Protein AF-A0A6S7JGC4-F1 (afdb_monomer_lite)

Foldseek 3Di:
DDADWDQDPVRDIDGPDEAEQAPPDAPRSLVVLLVCVVVPHDHYDDDVVRVRQQSNLVSCCVRVNQDDDDDDDDDVSCVRNNHPDDPDDDDPPPDPDDPDDPDD

Organism: Paramuricea clavata (NCBI:txid317549)

Secondary structure (DSSP, 8-state):
-PPPEEEPTTS-EEES--EE-TTPPTTTHHHHHHHHHHTT---EE--GGGS-HHHHHHHHHHHH---------S-TTHHHHT-S--S-----SS----------

Radius of gyration: 15.44 Å; chains: 1; bounding box: 39×44×31 Å

Structure (mmCIF, N/CA/C/O backbone):
data_AF-A0A6S7JGC4-F1
#
_entry.id   AF-A0A6S7JGC4-F1
#
loop_
_atom_site.group_PDB
_atom_site.id
_atom_site.type_symbol
_atom_site.label_atom_id
_atom_site.label_alt_id
_atom_site.label_comp_id
_atom_site.label_asym_id
_atom_site.label_entity_id
_atom_site.label_seq_id
_atom_site.pdbx_PDB_ins_code
_atom_site.Cartn_x
_atom_site.Cartn_y
_atom_site.Cartn_z
_atom_site.occupancy
_atom_site.B_iso_or_equiv
_atom_site.auth_seq_id
_atom_site.auth_comp_id
_atom_site.auth_asym_id
_atom_site.auth_atom_id
_atom_site.pdbx_PDB_model_num
ATOM 1 N N . MET A 1 1 ? 0.070 -14.043 -8.012 1.00 54.31 1 MET A N 1
ATOM 2 C CA . MET A 1 1 ? 0.611 -13.524 -9.287 1.00 54.31 1 MET A CA 1
ATOM 3 C C . MET A 1 1 ? 1.811 -12.641 -8.995 1.00 54.31 1 MET A C 1
ATOM 5 O O . MET A 1 1 ? 1.767 -11.858 -8.053 1.00 54.31 1 MET A O 1
ATOM 9 N N . GLU A 1 2 ? 2.894 -12.788 -9.753 1.00 68.19 2 GLU A N 1
ATOM 10 C CA . GLU A 1 2 ? 4.022 -11.856 -9.697 1.00 68.19 2 GLU A CA 1
ATOM 11 C C . GLU A 1 2 ? 3.643 -10.598 -10.495 1.00 68.19 2 GLU A C 1
ATOM 13 O O . GLU A 1 2 ? 3.352 -10.681 -11.684 1.00 68.19 2 GLU A O 1
ATOM 18 N N . SER A 1 3 ? 3.592 -9.436 -9.840 1.00 75.50 3 SER A N 1
ATOM 19 C CA . SER A 1 3 ? 3.370 -8.153 -10.513 1.00 75.50 3 SER A CA 1
ATOM 20 C C . SER A 1 3 ? 4.616 -7.760 -11.310 1.00 75.50 3 SER A C 1
ATOM 22 O O . SER A 1 3 ? 5.722 -7.836 -10.765 1.00 75.50 3 SER A O 1
ATOM 24 N N . ALA A 1 4 ? 4.452 -7.279 -12.545 1.00 88.75 4 ALA A N 1
ATOM 25 C CA . ALA A 1 4 ? 5.549 -6.695 -13.317 1.00 88.75 4 ALA A CA 1
ATOM 26 C C . ALA A 1 4 ? 6.219 -5.548 -12.534 1.00 88.75 4 ALA A C 1
ATOM 28 O O . ALA A 1 4 ? 5.539 -4.779 -11.848 1.00 88.75 4 ALA A O 1
ATOM 29 N N . LYS A 1 5 ? 7.551 -5.450 -12.608 1.00 91.69 5 LYS A N 1
ATOM 30 C CA . LYS A 1 5 ? 8.359 -4.450 -11.890 1.00 91.69 5 LYS A CA 1
ATOM 31 C C . LYS A 1 5 ? 9.295 -3.740 -12.864 1.00 91.69 5 LYS A C 1
ATOM 33 O O . LYS A 1 5 ? 9.870 -4.395 -13.731 1.00 91.69 5 LYS A O 1
ATOM 38 N N . LEU A 1 6 ? 9.492 -2.440 -12.679 1.00 93.19 6 LEU A N 1
ATOM 39 C CA . LEU A 1 6 ? 10.485 -1.643 -13.401 1.00 93.19 6 LEU A CA 1
ATOM 40 C C . LEU A 1 6 ? 11.702 -1.402 -12.518 1.00 93.19 6 LEU A C 1
ATOM 42 O O . LEU A 1 6 ? 11.572 -1.267 -11.303 1.00 93.19 6 LEU A O 1
ATOM 46 N N . MET A 1 7 ? 12.881 -1.360 -13.134 1.00 95.56 7 MET A N 1
ATOM 47 C CA . MET A 1 7 ? 14.118 -0.986 -12.458 1.00 95.56 7 MET A CA 1
ATOM 48 C C . MET A 1 7 ? 14.294 0.528 -12.545 1.00 95.56 7 MET A C 1
ATOM 50 O O . MET A 1 7 ? 14.259 1.101 -13.630 1.00 95.56 7 MET A O 1
ATOM 54 N N . LEU A 1 8 ? 14.473 1.162 -11.394 1.00 92.25 8 LEU A N 1
ATOM 55 C CA . LEU A 1 8 ? 14.848 2.564 -11.290 1.00 92.25 8 LEU A CA 1
ATOM 56 C C . LEU A 1 8 ? 16.350 2.712 -11.544 1.00 92.25 8 LEU A C 1
ATOM 58 O O . LEU A 1 8 ? 17.117 1.769 -11.360 1.00 92.25 8 LEU A O 1
ATOM 62 N N . GLN A 1 9 ? 16.795 3.920 -11.885 1.00 94.88 9 GLN A N 1
ATOM 63 C CA . GLN A 1 9 ? 18.221 4.199 -12.093 1.00 94.88 9 GLN A CA 1
ATOM 64 C C . GLN A 1 9 ? 19.073 3.972 -10.832 1.00 94.88 9 GLN A C 1
ATOM 66 O O . GLN A 1 9 ? 20.263 3.692 -10.922 1.00 94.88 9 GLN A O 1
ATOM 71 N N . SER A 1 10 ? 18.450 4.028 -9.655 1.00 92.50 10 SER A N 1
ATOM 72 C CA . SER A 1 10 ? 19.051 3.669 -8.368 1.00 92.50 10 SER A CA 1
ATOM 73 C C . SER A 1 10 ? 19.240 2.156 -8.161 1.00 92.50 10 SER A C 1
ATOM 75 O O . SER A 1 10 ? 19.759 1.749 -7.128 1.00 92.50 10 SER A O 1
ATOM 77 N N . GLY A 1 11 ? 18.798 1.309 -9.097 1.00 93.69 11 GLY A N 1
ATOM 78 C CA . GLY A 1 11 ? 18.860 -0.155 -9.013 1.00 93.69 11 GLY A CA 1
ATOM 79 C C . GLY A 1 11 ? 17.695 -0.804 -8.254 1.00 93.69 11 GLY A C 1
ATOM 80 O O . GLY A 1 11 ? 17.493 -2.016 -8.355 1.00 93.69 11 GLY A O 1
ATOM 81 N N . TYR A 1 12 ? 16.882 -0.019 -7.539 1.00 90.50 12 TYR A N 1
ATOM 82 C CA . TYR A 1 12 ? 15.664 -0.509 -6.890 1.00 90.50 12 TYR A CA 1
ATOM 83 C C . TYR A 1 12 ? 14.593 -0.887 -7.917 1.00 90.50 12 TYR A C 1
ATOM 85 O O . TYR A 1 12 ? 14.522 -0.323 -9.008 1.00 90.50 12 TYR A O 1
ATOM 93 N N . LYS A 1 13 ? 13.730 -1.842 -7.559 1.00 90.88 13 LYS A N 1
ATOM 94 C CA . LYS A 1 13 ? 12.606 -2.272 -8.397 1.00 90.88 13 LYS A CA 1
ATOM 95 C C . LYS A 1 13 ? 11.288 -1.775 -7.813 1.00 90.88 13 LYS A C 1
ATOM 97 O O . LYS A 1 13 ? 11.030 -2.006 -6.635 1.00 90.88 13 LYS A O 1
ATOM 102 N N . ILE A 1 14 ? 10.439 -1.181 -8.645 1.00 89.62 14 ILE A N 1
ATOM 103 C CA . ILE A 1 14 ? 9.097 -0.719 -8.269 1.00 89.62 14 ILE A CA 1
ATOM 104 C C . ILE A 1 14 ? 8.026 -1.493 -9.051 1.00 89.62 14 ILE A C 1
ATOM 106 O O . ILE A 1 14 ? 8.226 -1.753 -10.241 1.00 89.62 14 ILE A O 1
ATOM 110 N N . PRO A 1 15 ? 6.909 -1.917 -8.431 1.00 88.81 15 PRO A N 1
ATOM 111 C CA . PRO A 1 15 ? 5.784 -2.486 -9.169 1.00 88.81 15 PRO A CA 1
ATOM 112 C C . PRO A 1 15 ? 5.250 -1.504 -10.219 1.00 88.81 15 PRO A C 1
ATOM 114 O O . PRO A 1 15 ? 5.098 -0.321 -9.938 1.00 88.81 15 PRO A O 1
ATOM 117 N N . VAL A 1 16 ? 4.937 -2.004 -11.417 1.00 90.75 16 VAL A N 1
ATOM 118 C CA . VAL A 1 16 ? 4.352 -1.202 -12.513 1.00 90.75 16 VAL A CA 1
ATOM 119 C C . VAL A 1 16 ? 2.959 -0.690 -12.145 1.00 90.75 16 VAL A C 1
ATOM 121 O O . VAL A 1 16 ? 2.543 0.369 -12.601 1.00 90.75 16 VAL A O 1
ATOM 124 N N . LEU A 1 17 ? 2.233 -1.460 -11.333 1.00 87.94 17 LEU A N 1
ATOM 125 C CA . LEU A 1 17 ? 0.890 -1.129 -10.878 1.00 87.94 17 LEU A CA 1
ATOM 126 C C . LEU A 1 17 ? 0.907 -0.806 -9.387 1.00 87.94 17 LEU A C 1
ATOM 128 O O . LEU A 1 17 ? 1.444 -1.573 -8.581 1.00 87.94 17 LEU A O 1
ATOM 132 N N . GLY A 1 18 ? 0.263 0.304 -9.038 1.00 86.50 18 GLY A N 1
ATOM 133 C CA . GLY A 1 18 ? 0.019 0.728 -7.667 1.00 86.50 18 GLY A CA 1
ATOM 134 C C . GLY A 1 18 ? -1.406 1.244 -7.481 1.00 86.50 18 GLY A C 1
ATOM 135 O O . GLY A 1 18 ? -2.102 1.541 -8.454 1.00 86.50 18 GLY A O 1
ATOM 136 N N . LEU A 1 19 ? -1.851 1.316 -6.228 1.00 88.31 19 LEU A N 1
ATOM 137 C CA . LEU A 1 19 ? -3.133 1.910 -5.852 1.00 88.31 19 LEU A CA 1
ATOM 138 C C . LEU A 1 19 ? -2.924 3.375 -5.457 1.00 88.31 19 LEU A C 1
ATOM 140 O O . LEU A 1 19 ? -2.341 3.637 -4.410 1.00 88.31 19 LEU A O 1
ATOM 144 N N . GLY A 1 20 ? -3.453 4.309 -6.248 1.00 87.75 20 GLY A N 1
ATOM 145 C CA . GLY A 1 20 ? -3.547 5.720 -5.865 1.00 87.75 20 GLY A CA 1
ATOM 146 C C . GLY A 1 20 ? -4.687 5.966 -4.879 1.00 87.75 20 GLY A C 1
ATOM 147 O O . GLY A 1 20 ? -5.797 5.472 -5.074 1.00 87.75 20 GLY A O 1
ATOM 148 N N . THR A 1 21 ? -4.431 6.749 -3.830 1.00 85.19 21 THR A N 1
ATOM 149 C CA . THR A 1 21 ? -5.412 7.020 -2.757 1.00 85.19 21 THR A CA 1
ATOM 150 C C . THR A 1 21 ? -6.081 8.396 -2.848 1.00 85.19 21 THR A C 1
ATOM 152 O O . THR A 1 21 ? -6.927 8.736 -2.011 1.00 85.19 21 THR A O 1
ATOM 155 N N . TRP A 1 22 ? -5.767 9.182 -3.883 1.00 83.38 22 TRP A N 1
ATOM 156 C CA . TRP A 1 22 ? -6.337 10.512 -4.107 1.00 83.38 22 TRP A CA 1
ATOM 157 C C . TRP A 1 22 ? -7.873 10.489 -4.216 1.00 83.38 22 TRP A C 1
ATOM 159 O O . TRP A 1 22 ? -8.451 9.601 -4.839 1.00 83.38 22 TRP A O 1
ATOM 169 N N . LYS A 1 23 ? -8.541 11.489 -3.618 1.00 79.38 23 LYS A N 1
ATOM 170 C CA . LYS A 1 23 ? -10.013 11.664 -3.589 1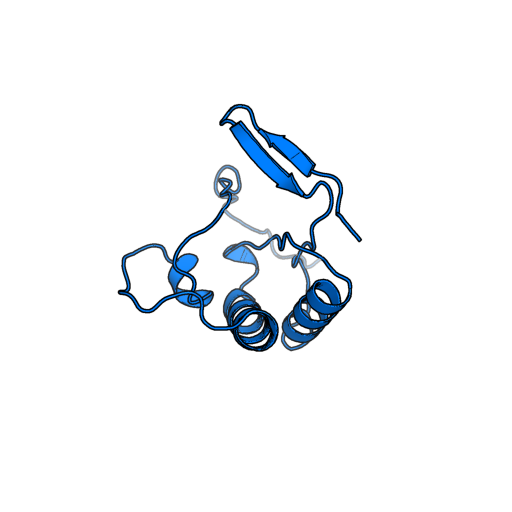.00 79.38 23 LYS A CA 1
ATOM 171 C C . LYS A 1 23 ? -10.816 10.519 -2.956 1.00 79.38 23 LYS A C 1
ATOM 173 O O . LYS A 1 23 ? -12.045 10.505 -3.060 1.00 79.38 23 LYS A O 1
ATOM 178 N N . SER A 1 24 ? -10.167 9.590 -2.260 1.00 81.00 24 SER A N 1
ATOM 179 C CA . SER A 1 24 ? -10.883 8.587 -1.474 1.00 81.00 24 SER A CA 1
ATOM 180 C C . SER A 1 24 ? -11.652 9.266 -0.342 1.00 81.00 24 SER A C 1
ATOM 182 O O . SER A 1 24 ? -11.092 10.079 0.392 1.00 81.00 24 SER A O 1
ATOM 184 N N . LYS A 1 25 ? -12.942 8.943 -0.198 1.00 78.75 25 LYS A N 1
ATOM 185 C CA . LYS A 1 25 ? -13.754 9.466 0.907 1.00 78.75 25 LYS A CA 1
ATOM 186 C C . LYS A 1 25 ? -13.210 8.948 2.251 1.00 78.75 25 LYS A C 1
ATOM 188 O O . LYS A 1 25 ? -12.793 7.784 2.305 1.00 78.75 25 LYS A O 1
ATOM 193 N N . PRO A 1 26 ? -13.265 9.756 3.327 1.00 75.06 26 PRO A N 1
ATOM 194 C CA . PRO A 1 26 ? -12.985 9.278 4.679 1.00 75.06 26 PRO A CA 1
ATOM 195 C C . PRO A 1 26 ? -13.828 8.038 5.006 1.00 75.06 26 PRO A C 1
ATOM 197 O O . PRO A 1 26 ? -15.003 7.972 4.637 1.00 75.06 26 PRO A O 1
ATOM 200 N N . GLY A 1 27 ? -13.224 7.036 5.637 1.00 79.06 27 GLY A N 1
ATOM 201 C CA . GLY A 1 27 ? -13.838 5.744 5.958 1.00 79.06 27 GLY A CA 1
ATOM 202 C C . GLY A 1 27 ? -13.880 4.724 4.812 1.00 79.06 27 GLY A C 1
ATOM 203 O O . GLY A 1 27 ? -14.196 3.560 5.053 1.00 79.06 27 GLY A O 1
ATOM 204 N N . VAL A 1 28 ? -13.561 5.113 3.570 1.00 86.38 28 VAL A N 1
ATOM 205 C CA . VAL A 1 28 ? -13.555 4.198 2.408 1.00 86.38 28 VAL A CA 1
ATOM 206 C C . VAL A 1 28 ? -12.137 3.772 2.032 1.00 86.38 28 VAL A C 1
ATOM 208 O O . VAL A 1 28 ? -11.930 2.637 1.596 1.00 86.38 28 VAL A O 1
ATOM 211 N N . VAL A 1 29 ? -11.148 4.651 2.228 1.00 87.38 29 VAL A N 1
ATOM 212 C CA . VAL A 1 29 ? -9.762 4.407 1.795 1.00 87.38 29 VAL A CA 1
ATOM 213 C C . VAL A 1 29 ? -9.156 3.173 2.465 1.00 87.38 29 VAL A C 1
ATOM 215 O O . VAL A 1 29 ? -8.480 2.392 1.801 1.00 87.38 29 VAL A O 1
ATOM 218 N N . GLY A 1 30 ? -9.461 2.933 3.745 1.00 86.12 30 GLY A N 1
ATOM 219 C CA . GLY A 1 30 ? -8.951 1.765 4.463 1.00 86.12 30 GLY A CA 1
ATOM 220 C C . GLY A 1 30 ? -9.408 0.449 3.829 1.00 86.12 30 GLY A C 1
ATOM 221 O O . GLY A 1 30 ? -8.600 -0.454 3.619 1.00 86.12 30 GLY A O 1
ATOM 222 N N . ASN A 1 31 ? -10.682 0.354 3.440 1.00 89.69 31 ASN A N 1
ATOM 223 C CA . ASN A 1 31 ? -11.211 -0.831 2.760 1.00 89.69 31 ASN A CA 1
ATOM 224 C C . ASN A 1 31 ? -10.637 -0.989 1.348 1.00 89.69 31 ASN A C 1
ATOM 226 O O . ASN A 1 31 ? -10.341 -2.112 0.939 1.00 89.69 31 ASN A O 1
ATOM 230 N N . ALA A 1 32 ? -10.435 0.115 0.622 1.00 89.62 32 ALA A N 1
ATOM 231 C CA . ALA A 1 32 ? -9.795 0.085 -0.691 1.00 89.62 32 ALA A CA 1
ATOM 232 C C . ALA A 1 32 ? -8.360 -0.462 -0.604 1.00 89.62 32 ALA A C 1
ATOM 234 O O . ALA A 1 32 ? -7.992 -1.345 -1.377 1.00 89.62 32 ALA A O 1
ATOM 235 N N . VAL A 1 33 ? -7.582 -0.015 0.387 1.00 87.69 33 VAL A N 1
ATOM 236 C CA . VAL A 1 33 ? -6.221 -0.509 0.643 1.00 87.69 33 VAL A CA 1
ATOM 237 C C . VAL A 1 33 ? -6.230 -1.987 1.026 1.00 87.69 33 VAL A C 1
ATOM 239 O O . VAL A 1 33 ? -5.488 -2.767 0.434 1.00 87.69 33 VAL A O 1
ATOM 242 N N . LYS A 1 34 ? -7.104 -2.404 1.954 1.00 88.00 34 LYS A N 1
ATOM 243 C CA . LYS A 1 34 ? -7.243 -3.819 2.348 1.00 88.00 34 LYS A CA 1
ATOM 244 C C . LYS A 1 34 ? -7.552 -4.712 1.147 1.00 88.00 34 LYS A C 1
ATOM 246 O O . LYS A 1 34 ? -6.892 -5.729 0.959 1.00 88.00 34 LYS A O 1
ATOM 251 N N . THR A 1 35 ? -8.507 -4.289 0.322 1.00 90.81 35 THR A N 1
ATOM 252 C CA . THR A 1 35 ? -8.913 -5.009 -0.891 1.00 90.81 35 THR A CA 1
ATOM 253 C C . THR A 1 35 ? -7.769 -5.082 -1.894 1.00 90.81 35 THR A C 1
ATOM 255 O O . THR A 1 35 ? -7.505 -6.142 -2.447 1.00 90.81 35 THR A O 1
ATOM 258 N N . ALA A 1 36 ? -7.040 -3.985 -2.107 1.00 87.88 36 ALA A N 1
ATOM 259 C CA . ALA A 1 36 ? -5.901 -3.982 -3.015 1.00 87.88 36 ALA A CA 1
ATOM 260 C C . ALA A 1 36 ? -4.802 -4.952 -2.557 1.00 87.88 36 ALA A C 1
ATOM 262 O O . ALA A 1 36 ? -4.268 -5.693 -3.381 1.00 87.88 36 ALA A O 1
ATOM 263 N N . ILE A 1 37 ? -4.501 -5.004 -1.256 1.00 86.44 37 ILE A N 1
ATOM 264 C CA . ILE A 1 37 ? -3.538 -5.967 -0.701 1.00 86.44 37 ILE A CA 1
ATOM 265 C C . ILE A 1 37 ? -4.018 -7.405 -0.932 1.00 86.44 37 ILE A C 1
ATOM 267 O O . ILE A 1 37 ? -3.237 -8.226 -1.413 1.00 86.44 37 ILE A O 1
ATOM 271 N N . ASP A 1 38 ? -5.297 -7.696 -0.677 1.00 87.56 38 ASP A N 1
ATOM 272 C CA . ASP A 1 38 ? -5.891 -9.019 -0.925 1.00 87.56 38 ASP A CA 1
ATOM 273 C C . ASP A 1 38 ? -5.847 -9.403 -2.416 1.00 87.56 38 ASP A C 1
ATOM 275 O O . ASP A 1 38 ? -5.596 -10.556 -2.765 1.00 87.56 38 ASP A O 1
ATOM 279 N N . CYS A 1 39 ? -6.014 -8.428 -3.313 1.00 88.12 39 CYS A N 1
ATOM 280 C CA . CYS A 1 39 ? -5.851 -8.599 -4.758 1.00 88.12 39 CYS A CA 1
ATOM 281 C C . CYS A 1 39 ? -4.380 -8.718 -5.205 1.00 88.12 39 CYS A C 1
ATOM 283 O O . CYS A 1 39 ? -4.118 -8.986 -6.379 1.00 88.12 39 CYS A O 1
ATOM 285 N N . GLY A 1 40 ? -3.411 -8.535 -4.303 1.00 84.25 40 GLY A N 1
ATOM 286 C CA . GLY A 1 40 ? -1.982 -8.693 -4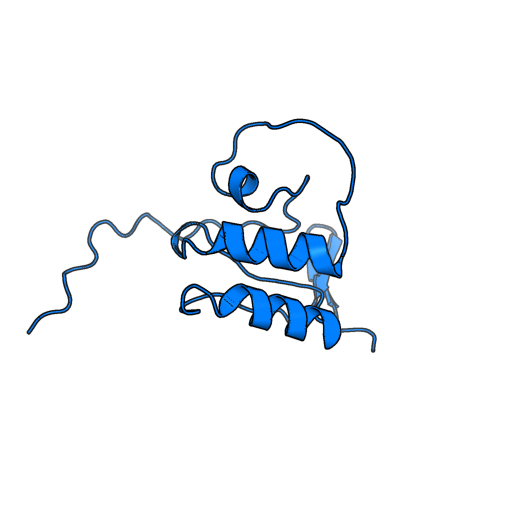.573 1.00 84.25 40 GLY A CA 1
ATOM 287 C C . GLY A 1 40 ? -1.244 -7.418 -4.990 1.00 84.25 40 GLY A C 1
ATOM 288 O O . GLY A 1 40 ? -0.125 -7.518 -5.505 1.00 84.25 40 GLY A O 1
ATOM 289 N N . TYR A 1 41 ? -1.819 -6.232 -4.771 1.00 83.12 41 TYR A N 1
ATOM 290 C CA . TYR A 1 41 ? -1.099 -4.967 -4.934 1.00 83.12 41 TYR A CA 1
ATOM 291 C C . TYR A 1 41 ? 0.033 -4.862 -3.911 1.00 83.12 41 TYR A C 1
ATOM 293 O O . TYR A 1 41 ? -0.117 -5.199 -2.739 1.00 83.12 41 TYR A O 1
ATOM 301 N N . LYS A 1 42 ? 1.184 -4.364 -4.373 1.00 84.94 42 LYS A N 1
ATOM 302 C CA . LYS A 1 42 ? 2.408 -4.216 -3.564 1.00 84.94 42 LYS A CA 1
ATOM 303 C C . LYS A 1 42 ? 2.926 -2.782 -3.507 1.00 84.94 42 LYS A C 1
ATOM 305 O O . LYS A 1 42 ? 3.970 -2.533 -2.918 1.00 84.94 42 LYS A O 1
ATOM 310 N N . HIS A 1 43 ? 2.220 -1.859 -4.151 1.00 85.62 43 HIS A N 1
ATOM 311 C CA . HIS A 1 43 ? 2.557 -0.448 -4.179 1.00 85.62 43 HIS A CA 1
ATOM 312 C C . HIS A 1 43 ? 1.291 0.358 -3.906 1.00 85.62 43 HIS A C 1
ATOM 314 O O . HIS A 1 43 ? 0.305 0.233 -4.631 1.00 85.62 43 HIS A O 1
ATOM 320 N N . ILE A 1 44 ? 1.317 1.142 -2.832 1.00 86.62 44 ILE A N 1
ATOM 321 C CA . ILE A 1 44 ? 0.259 2.080 -2.466 1.00 86.62 44 ILE A CA 1
ATOM 322 C C . ILE A 1 44 ? 0.851 3.483 -2.598 1.00 86.62 44 ILE A C 1
ATOM 324 O O . ILE A 1 44 ? 1.939 3.735 -2.081 1.00 86.62 44 ILE A O 1
ATOM 328 N N . ASP A 1 45 ? 0.159 4.349 -3.328 1.00 87.38 45 ASP A N 1
ATOM 329 C CA . ASP A 1 45 ? 0.523 5.743 -3.559 1.00 87.38 45 ASP A CA 1
ATOM 330 C C . ASP A 1 45 ? -0.331 6.658 -2.672 1.00 87.38 45 ASP A C 1
ATOM 332 O O . ASP A 1 45 ? -1.570 6.599 -2.670 1.00 87.38 45 ASP A O 1
ATOM 336 N N . CYS A 1 46 ? 0.356 7.484 -1.887 1.00 82.88 46 CYS A N 1
ATOM 337 C CA . CYS A 1 46 ? -0.233 8.361 -0.886 1.00 82.88 46 CYS A CA 1
ATOM 338 C C . CYS A 1 46 ? 0.476 9.715 -0.870 1.00 82.88 46 CYS A C 1
ATOM 340 O O . CYS A 1 46 ? 1.658 9.814 -1.199 1.00 82.88 46 CYS A O 1
ATOM 342 N N . ALA A 1 47 ? -0.227 10.740 -0.393 1.00 79.44 47 ALA A N 1
ATOM 343 C CA . ALA A 1 47 ? 0.338 12.063 -0.179 1.00 79.44 47 ALA A CA 1
ATOM 344 C C . ALA A 1 47 ? -0.233 12.718 1.079 1.00 79.44 47 ALA A C 1
ATOM 346 O O . ALA A 1 47 ? -1.431 12.612 1.350 1.00 79.44 47 ALA A O 1
ATOM 347 N N . ALA A 1 48 ? 0.599 13.503 1.769 1.00 73.06 48 ALA A N 1
ATOM 348 C CA . ALA A 1 48 ? 0.205 14.233 2.977 1.00 73.06 48 ALA A CA 1
ATOM 349 C C . ALA A 1 48 ? -0.989 15.173 2.749 1.00 73.06 48 ALA A C 1
ATOM 351 O O . ALA A 1 48 ? -1.851 15.321 3.613 1.00 73.06 48 ALA A O 1
ATOM 352 N N . VAL A 1 49 ? -1.097 15.758 1.551 1.00 75.25 49 VAL A N 1
ATOM 353 C CA . VAL A 1 49 ? -2.205 16.655 1.182 1.00 75.25 49 VAL A CA 1
ATOM 354 C C . VAL A 1 49 ? -3.564 15.943 1.107 1.00 75.25 49 VAL A C 1
ATOM 356 O O . VAL A 1 49 ? -4.601 16.600 1.119 1.00 75.25 49 VAL A O 1
ATOM 359 N N . TYR A 1 50 ? -3.597 14.607 1.045 1.0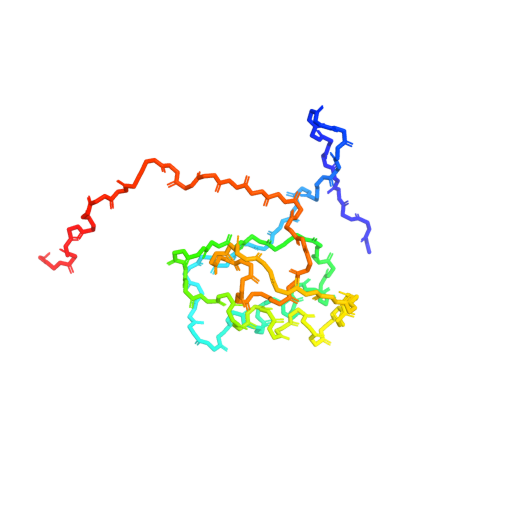0 76.38 50 TYR A N 1
ATOM 360 C CA . TYR A 1 50 ? -4.851 13.849 0.992 1.00 76.38 50 TYR A CA 1
ATOM 361 C C . TYR A 1 50 ? -5.511 13.709 2.370 1.00 76.38 50 TYR A C 1
ATOM 363 O O . TYR A 1 50 ? -6.709 13.442 2.434 1.00 76.38 50 TYR A O 1
ATOM 371 N N . GLY A 1 51 ? -4.754 13.881 3.463 1.00 75.88 51 GLY A N 1
ATOM 372 C CA . GLY A 1 51 ? -5.277 13.845 4.834 1.00 75.88 51 GLY A CA 1
ATOM 373 C C . GLY A 1 51 ? -5.872 12.499 5.267 1.00 75.88 51 GLY A C 1
ATOM 374 O O . GLY A 1 51 ? -6.646 12.450 6.219 1.00 75.88 51 GLY A O 1
ATOM 375 N N . ASN A 1 52 ? -5.548 11.411 4.566 1.00 79.25 52 ASN A N 1
ATOM 376 C CA . ASN A 1 52 ? -6.148 10.086 4.748 1.00 79.25 52 ASN A CA 1
ATOM 377 C C . ASN A 1 52 ? -5.133 9.012 5.200 1.00 79.25 52 ASN A C 1
ATOM 379 O O . ASN A 1 52 ? -5.450 7.823 5.261 1.00 79.25 52 ASN A O 1
ATOM 383 N N . GLU A 1 53 ? -3.922 9.437 5.561 1.00 73.69 53 GLU A N 1
ATOM 384 C CA . GLU A 1 53 ? -2.772 8.578 5.858 1.00 73.69 53 GLU A CA 1
ATOM 385 C C . GLU A 1 53 ? -3.010 7.682 7.081 1.00 73.69 53 GLU A C 1
ATOM 387 O O . GLU A 1 53 ? -2.636 6.510 7.083 1.00 73.69 53 GLU A O 1
ATOM 392 N N . LYS A 1 54 ? -3.710 8.198 8.100 1.00 78.94 54 LYS A N 1
ATOM 393 C CA . LYS A 1 54 ? -4.042 7.445 9.319 1.00 78.94 54 LYS A CA 1
ATOM 394 C C . LYS A 1 54 ? -4.874 6.190 9.030 1.00 78.94 54 LYS A C 1
ATOM 396 O O . LYS A 1 54 ? -4.598 5.128 9.580 1.00 78.94 54 LYS A O 1
ATOM 401 N N . GLU A 1 55 ? -5.894 6.298 8.178 1.00 81.81 55 GLU A N 1
ATOM 402 C CA . GLU A 1 55 ? -6.744 5.153 7.817 1.00 81.81 55 GLU A CA 1
ATOM 403 C C . GLU A 1 55 ? -5.966 4.109 7.011 1.00 81.81 55 GLU A C 1
ATOM 405 O O . GLU A 1 55 ? -6.138 2.905 7.203 1.00 81.81 55 GLU A O 1
ATOM 410 N N . ILE A 1 56 ? -5.077 4.579 6.136 1.00 81.94 56 ILE A N 1
ATOM 411 C CA . ILE A 1 56 ? -4.200 3.730 5.332 1.00 81.94 56 ILE A CA 1
ATOM 412 C C . ILE A 1 56 ? -3.199 2.993 6.233 1.00 81.94 56 ILE A C 1
ATOM 414 O O . ILE A 1 56 ? -3.021 1.788 6.069 1.00 81.94 56 ILE A O 1
ATOM 418 N N . GLY A 1 57 ? -2.599 3.672 7.217 1.00 79.25 57 GLY A N 1
ATOM 419 C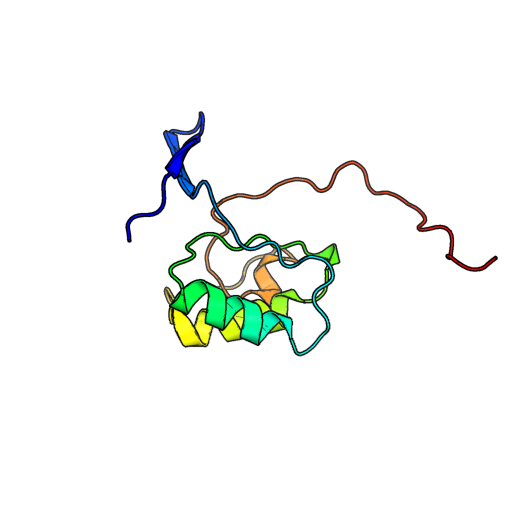 CA . GLY A 1 57 ? -1.692 3.066 8.197 1.00 79.25 57 GLY A CA 1
ATOM 420 C C . GLY A 1 57 ? -2.347 1.926 8.981 1.00 79.25 57 GLY A C 1
ATOM 421 O O . GLY A 1 57 ? -1.779 0.840 9.079 1.00 79.25 57 GLY A O 1
ATOM 422 N N . VAL A 1 58 ? -3.586 2.122 9.452 1.00 82.19 58 VAL A N 1
ATOM 423 C CA . VAL A 1 58 ? -4.369 1.065 10.124 1.00 82.19 58 VAL A CA 1
ATOM 424 C C . VAL A 1 58 ? -4.647 -0.108 9.179 1.00 82.19 58 VAL A C 1
ATOM 426 O O . VAL A 1 58 ? -4.430 -1.263 9.541 1.00 82.19 58 VAL A O 1
ATOM 429 N N . ALA A 1 59 ? -5.089 0.174 7.951 1.00 84.00 59 ALA A N 1
ATOM 430 C CA . ALA A 1 59 ? -5.394 -0.852 6.957 1.00 84.00 59 ALA A CA 1
ATOM 431 C C . ALA A 1 59 ? -4.177 -1.709 6.585 1.00 84.00 59 ALA A C 1
ATOM 433 O O . ALA A 1 59 ? -4.291 -2.930 6.464 1.00 84.00 59 ALA A O 1
ATOM 434 N N . LEU A 1 60 ? -3.016 -1.074 6.427 1.00 82.00 60 LEU A N 1
ATOM 435 C CA . LEU A 1 60 ? -1.755 -1.755 6.176 1.00 82.00 60 LEU A CA 1
ATOM 436 C C . LEU A 1 60 ? -1.351 -2.599 7.397 1.00 82.00 60 LEU A C 1
ATOM 438 O O . LEU A 1 60 ? -1.100 -3.794 7.248 1.00 82.00 60 LEU A O 1
ATOM 442 N N . ALA A 1 61 ? -1.386 -2.042 8.612 1.00 80.88 61 ALA A N 1
ATOM 443 C CA . ALA A 1 61 ? -1.017 -2.769 9.830 1.00 80.88 61 ALA A CA 1
ATOM 444 C C . ALA A 1 61 ? -1.846 -4.049 10.041 1.00 80.88 61 ALA A C 1
ATOM 446 O O . ALA A 1 61 ? -1.307 -5.062 10.486 1.00 80.88 61 ALA A O 1
ATOM 447 N N . GLU A 1 62 ? -3.133 -4.033 9.687 1.00 82.12 62 GLU A N 1
ATOM 448 C CA . GLU A 1 62 ? -4.002 -5.213 9.758 1.00 82.12 62 GLU A CA 1
ATOM 449 C C . GLU A 1 62 ? -3.660 -6.298 8.723 1.00 82.12 62 GLU A C 1
ATOM 451 O O . GLU A 1 62 ? -3.805 -7.484 9.016 1.00 82.12 62 GLU A O 1
ATOM 456 N N . LYS A 1 63 ? -3.243 -5.920 7.508 1.00 80.62 63 LYS A N 1
ATOM 457 C CA . LYS A 1 63 ? -3.069 -6.861 6.384 1.00 80.62 63 LYS A CA 1
ATOM 458 C C . LYS A 1 63 ? -1.649 -7.382 6.213 1.00 80.62 63 LYS A C 1
ATOM 460 O O . LYS A 1 63 ? -1.473 -8.537 5.837 1.00 80.62 63 LYS A O 1
ATOM 465 N N . ILE A 1 64 ? -0.649 -6.542 6.463 1.00 73.88 64 ILE A N 1
ATOM 466 C CA . ILE A 1 64 ? 0.776 -6.880 6.316 1.00 73.88 64 ILE A CA 1
ATOM 467 C C . ILE A 1 64 ? 1.514 -6.970 7.661 1.00 73.88 64 ILE A C 1
ATOM 469 O O . ILE A 1 64 ? 2.663 -7.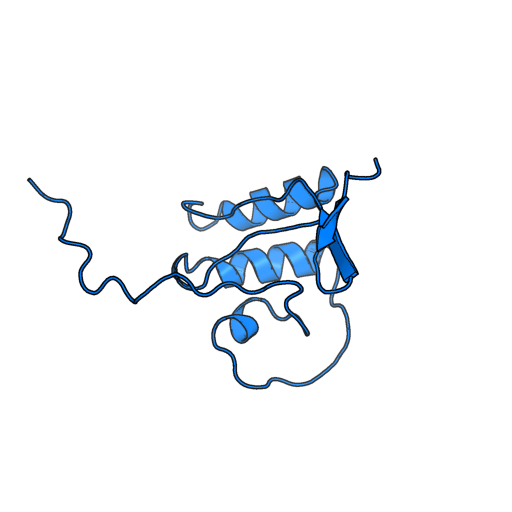407 7.689 1.00 73.88 64 ILE A O 1
ATOM 473 N N . GLY A 1 65 ? 0.853 -6.641 8.778 1.00 62.66 65 GLY A N 1
ATOM 474 C CA . GLY A 1 65 ? 1.435 -6.672 10.122 1.00 62.66 65 GLY A CA 1
ATOM 475 C C . GLY A 1 65 ? 2.318 -5.457 10.440 1.00 62.66 65 GLY A C 1
ATOM 476 O O . GLY A 1 65 ? 2.648 -4.648 9.569 1.00 62.66 65 GLY A O 1
ATOM 477 N N . LYS A 1 66 ? 2.721 -5.326 11.715 1.00 52.50 66 LYS A N 1
ATOM 478 C CA . LYS A 1 66 ? 3.780 -4.391 12.131 1.00 52.50 66 LYS A CA 1
ATOM 479 C C . LYS A 1 66 ? 5.127 -4.947 11.678 1.00 52.50 66 LYS A C 1
ATOM 481 O O . LYS A 1 66 ? 5.615 -5.922 12.249 1.00 52.50 66 LYS A O 1
ATOM 486 N N . VAL A 1 67 ? 5.734 -4.337 10.669 1.00 45.12 67 VAL A N 1
ATOM 487 C CA . VAL A 1 67 ? 7.126 -4.621 10.315 1.00 45.12 67 VAL A CA 1
ATOM 488 C C . VAL A 1 67 ? 8.006 -3.862 11.307 1.00 45.12 67 VAL A C 1
ATOM 490 O O . VAL A 1 67 ? 8.068 -2.648 11.222 1.00 45.12 67 VAL A O 1
ATOM 493 N N . GLY A 1 68 ? 8.644 -4.577 12.241 1.00 34.34 68 GLY A N 1
ATOM 494 C CA . GLY A 1 68 ? 9.744 -4.059 13.066 1.00 34.34 68 GLY A CA 1
ATOM 495 C C . GLY A 1 68 ? 9.348 -3.130 14.221 1.00 34.34 68 GLY A C 1
ATOM 496 O O . GLY A 1 68 ? 8.603 -2.172 14.083 1.00 34.34 68 GLY A O 1
ATOM 497 N N . ASN A 1 69 ? 9.866 -3.417 15.415 1.00 29.69 69 ASN A N 1
ATOM 498 C CA . ASN A 1 69 ? 9.943 -2.434 16.496 1.00 29.69 69 ASN A CA 1
ATOM 499 C C . ASN A 1 69 ? 10.976 -1.368 16.090 1.00 29.69 69 ASN A C 1
ATOM 501 O O . ASN A 1 69 ? 12.050 -1.819 15.706 1.00 29.69 69 ASN A O 1
ATOM 505 N N . LEU A 1 70 ? 10.728 -0.048 16.236 1.00 36.66 70 LEU A N 1
ATOM 506 C CA . LEU A 1 70 ? 11.704 1.017 16.601 1.00 36.66 70 LEU A CA 1
ATOM 507 C C . LEU A 1 70 ? 11.172 2.457 16.368 1.00 36.66 70 LEU A C 1
ATOM 509 O O . LEU A 1 70 ? 10.019 2.676 16.024 1.00 36.66 70 LEU A O 1
ATOM 513 N N . LYS A 1 71 ? 11.983 3.445 16.775 1.00 28.17 71 LYS A N 1
ATOM 514 C CA . LYS A 1 71 ? 11.600 4.767 17.300 1.00 28.17 71 LYS A CA 1
ATOM 515 C C . LYS A 1 71 ? 11.303 5.864 16.265 1.00 28.17 71 LYS A C 1
ATOM 517 O O . LYS A 1 71 ? 11.964 6.005 15.246 1.00 28.17 71 LYS A O 1
ATOM 522 N N . PHE A 1 72 ? 10.392 6.734 16.695 1.00 28.03 72 PHE A N 1
ATOM 523 C CA . PHE A 1 72 ? 9.879 7.955 16.073 1.00 28.03 72 PHE A CA 1
ATOM 524 C C . PHE A 1 72 ? 10.970 9.014 15.801 1.00 28.03 72 PHE A C 1
ATOM 526 O O . PHE A 1 72 ? 11.566 9.536 16.747 1.00 28.03 72 PHE A O 1
ATOM 533 N N . ARG A 1 73 ? 11.195 9.383 14.529 1.00 25.92 73 ARG A N 1
ATOM 534 C CA . ARG A 1 73 ? 11.911 10.618 14.158 1.00 25.92 73 ARG A CA 1
ATOM 535 C C . ARG A 1 73 ? 11.333 11.289 12.900 1.00 25.92 73 ARG A C 1
ATOM 537 O O . ARG A 1 73 ? 11.293 10.708 11.827 1.00 25.92 73 ARG A O 1
ATOM 544 N N . GLU A 1 74 ? 10.858 12.512 13.135 1.00 30.58 74 GLU A N 1
ATOM 545 C CA . GLU A 1 74 ? 10.659 13.685 12.264 1.00 30.58 74 GLU A CA 1
ATOM 546 C C . GLU A 1 74 ? 10.572 13.492 10.738 1.00 30.58 74 GLU A C 1
ATOM 548 O O . GLU A 1 74 ? 11.508 13.779 10.003 1.00 30.58 74 GLU A O 1
ATOM 553 N N . PHE A 1 75 ? 9.376 13.138 10.260 1.00 34.06 75 PHE A N 1
ATOM 554 C CA . PHE A 1 75 ? 8.829 13.561 8.962 1.00 34.06 75 PHE A CA 1
ATOM 555 C C . PHE A 1 75 ? 7.302 13.534 9.102 1.00 34.06 75 PHE A C 1
ATOM 557 O O . PHE A 1 75 ? 6.753 12.502 9.487 1.00 34.06 75 PHE A O 1
ATOM 564 N N . GLN A 1 76 ? 6.596 14.643 8.851 1.00 41.97 76 GLN A N 1
ATOM 565 C CA . GLN A 1 76 ? 5.160 14.726 9.176 1.00 41.97 76 GLN A CA 1
ATOM 566 C C . GLN A 1 76 ? 4.290 13.684 8.442 1.00 41.97 76 GLN A C 1
ATOM 568 O O . GLN A 1 76 ? 3.309 13.229 9.022 1.00 41.97 76 GLN A O 1
ATOM 573 N N . GLY A 1 77 ? 4.694 13.225 7.249 1.00 47.19 77 GLY A N 1
ATOM 574 C CA . GLY A 1 77 ? 4.027 12.111 6.554 1.00 47.19 77 GLY A CA 1
ATOM 575 C C . GLY A 1 77 ? 4.302 10.732 7.179 1.00 47.19 77 GLY A C 1
ATOM 576 O O . GLY A 1 77 ? 3.410 9.898 7.271 1.00 47.19 77 GLY A O 1
ATOM 577 N N . LEU A 1 78 ? 5.510 10.487 7.705 1.00 46.88 78 LEU A N 1
ATOM 578 C CA . LEU A 1 78 ? 5.866 9.208 8.348 1.00 46.88 78 LEU A CA 1
ATOM 579 C C . LEU A 1 78 ? 5.146 8.994 9.688 1.00 46.88 78 LEU A C 1
ATOM 581 O O . LEU A 1 78 ? 4.888 7.855 10.080 1.00 46.88 78 LEU A O 1
ATOM 585 N N . GLN A 1 79 ? 4.785 10.076 10.383 1.00 48.41 79 GLN A N 1
ATOM 586 C CA . GLN A 1 79 ? 4.110 9.984 11.679 1.00 48.41 79 GLN A CA 1
ATOM 587 C C . GLN A 1 79 ? 2.699 9.380 11.585 1.00 48.41 79 GLN A C 1
ATOM 589 O O . GLN A 1 79 ? 2.249 8.775 12.558 1.00 48.41 79 GLN A O 1
ATOM 594 N N . GLN A 1 80 ? 2.007 9.504 10.443 1.00 51.47 80 GLN A N 1
ATOM 595 C CA . GLN A 1 80 ? 0.634 9.002 10.294 1.00 51.47 80 GLN A CA 1
ATOM 596 C C . GLN A 1 80 ? 0.558 7.537 9.854 1.00 51.47 80 GLN A C 1
ATOM 598 O O . GLN A 1 80 ? -0.367 6.834 10.259 1.00 51.47 80 GLN A O 1
ATOM 603 N N . PHE A 1 81 ? 1.525 7.059 9.066 1.00 52.09 81 PHE A N 1
ATOM 604 C CA . PHE A 1 81 ? 1.489 5.696 8.529 1.00 52.09 81 PHE A CA 1
ATOM 605 C C . PHE A 1 81 ? 2.011 4.624 9.499 1.00 52.09 81 PHE A C 1
ATOM 607 O O . PHE A 1 81 ? 1.694 3.457 9.308 1.00 52.09 81 PHE A O 1
ATOM 614 N N . GLN A 1 82 ? 2.753 4.989 10.553 1.00 56.28 82 GLN A N 1
ATOM 615 C CA . GLN A 1 82 ? 3.363 4.045 11.512 1.00 56.28 82 GLN A CA 1
ATOM 616 C C . GLN A 1 82 ? 4.338 3.020 10.876 1.00 56.28 82 GLN A C 1
ATOM 618 O O . GLN A 1 82 ? 4.448 1.901 11.375 1.00 56.28 82 GLN A O 1
ATOM 623 N N . TYR A 1 83 ? 5.048 3.391 9.800 1.00 57.94 83 TYR A N 1
ATOM 624 C CA . TYR A 1 83 ? 6.042 2.544 9.114 1.00 57.94 83 TYR A CA 1
ATOM 625 C C . TYR A 1 83 ? 7.471 3.102 9.221 1.00 57.94 83 TYR A C 1
ATOM 627 O O . TYR A 1 83 ? 7.666 4.317 9.233 1.00 57.94 83 TYR A O 1
ATOM 635 N N . ASP A 1 84 ? 8.464 2.201 9.233 1.00 54.69 84 ASP A N 1
ATOM 636 C CA . ASP A 1 84 ? 9.896 2.513 9.403 1.00 54.69 84 ASP A CA 1
ATOM 637 C C . ASP A 1 84 ? 10.539 3.223 8.201 1.00 54.69 84 ASP A C 1
ATOM 639 O O . ASP A 1 84 ? 11.561 3.896 8.336 1.00 54.69 84 ASP A O 1
ATOM 643 N N . SER A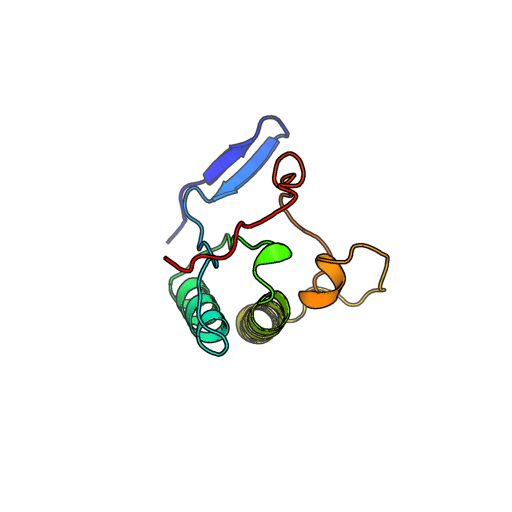 1 85 ? 9.987 3.046 7.000 1.00 63.34 85 SER A N 1
ATOM 644 C CA . SER A 1 85 ? 10.551 3.619 5.778 1.00 63.34 85 SER A CA 1
ATOM 645 C C . SER A 1 85 ? 9.493 3.820 4.699 1.00 63.34 85 SER A C 1
ATOM 647 O O . SER A 1 85 ? 8.485 3.116 4.648 1.00 63.34 85 SER A O 1
ATOM 649 N N . ILE A 1 86 ? 9.748 4.793 3.825 1.00 76.44 86 ILE A N 1
ATOM 650 C CA . ILE A 1 86 ? 9.026 4.997 2.570 1.00 76.44 86 ILE A CA 1
ATOM 651 C C . ILE A 1 86 ? 9.932 4.517 1.436 1.00 76.44 86 ILE A C 1
ATOM 653 O O . ILE A 1 86 ? 11.069 4.968 1.313 1.00 76.44 86 ILE A O 1
ATOM 657 N N . ASN A 1 87 ? 9.427 3.618 0.589 1.00 80.50 87 ASN A N 1
ATOM 658 C CA . ASN A 1 87 ? 10.201 3.042 -0.515 1.00 80.50 87 ASN A CA 1
ATOM 659 C C . ASN A 1 87 ? 10.507 4.052 -1.635 1.00 80.50 87 ASN A C 1
ATOM 661 O O . ASN A 1 87 ? 11.462 3.856 -2.385 1.00 80.50 87 ASN A O 1
ATOM 665 N N . PHE A 1 88 ? 9.682 5.090 -1.784 1.00 82.12 88 PHE A N 1
ATOM 666 C CA . PHE A 1 88 ? 9.826 6.125 -2.805 1.00 82.12 88 PHE A CA 1
ATOM 667 C C . PHE A 1 88 ? 9.072 7.395 -2.390 1.00 82.12 88 PHE A C 1
ATOM 669 O O . PHE A 1 88 ? 7.920 7.305 -1.973 1.00 82.12 88 PHE A O 1
ATOM 676 N N . VAL A 1 89 ? 9.709 8.564 -2.494 1.00 84.44 89 VAL A N 1
ATOM 677 C CA . VAL A 1 89 ? 9.113 9.863 -2.145 1.00 84.44 89 VAL A CA 1
ATOM 678 C C . VAL A 1 89 ? 9.267 10.841 -3.306 1.00 84.44 89 VAL A C 1
ATOM 680 O O . VAL A 1 89 ? 10.328 10.913 -3.926 1.00 84.44 89 VAL A O 1
ATOM 683 N N . CYS A 1 90 ? 8.207 11.597 -3.588 1.00 80.00 90 CYS A N 1
ATOM 684 C CA . CYS A 1 90 ? 8.204 12.668 -4.578 1.00 80.00 90 CYS A CA 1
ATOM 685 C C . CYS A 1 90 ? 7.842 14.004 -3.934 1.00 80.00 90 CYS A C 1
ATOM 687 O O . CYS A 1 90 ? 6.921 14.088 -3.116 1.00 80.00 90 CYS A O 1
ATOM 689 N N . GLU A 1 91 ? 8.517 15.064 -4.368 1.00 81.31 91 GLU A N 1
ATOM 690 C CA . GLU A 1 91 ? 8.099 16.429 -4.070 1.00 81.31 91 GLU A CA 1
ATOM 691 C C . GLU A 1 91 ? 6.833 16.766 -4.866 1.00 81.31 91 GLU A C 1
ATOM 693 O O . GLU A 1 91 ? 6.768 16.573 -6.082 1.00 81.31 91 GLU A O 1
ATOM 698 N N . HIS A 1 92 ? 5.810 17.273 -4.177 1.00 70.38 92 HIS A N 1
ATOM 699 C CA . HIS A 1 92 ? 4.526 17.644 -4.775 1.00 70.38 92 HIS A CA 1
ATOM 700 C C . HIS A 1 92 ? 4.594 19.028 -5.437 1.00 70.38 92 HIS A C 1
ATOM 702 O O . HIS A 1 92 ? 3.854 19.931 -5.060 1.00 70.38 92 HIS A O 1
ATOM 708 N N . GLY A 1 93 ? 5.488 19.197 -6.417 1.00 68.94 93 GLY A N 1
ATOM 709 C CA . GLY A 1 93 ? 5.691 20.462 -7.132 1.00 68.94 93 GLY A CA 1
ATOM 710 C C . GLY A 1 93 ? 5.975 21.667 -6.213 1.00 68.94 93 GLY A C 1
ATOM 711 O O . GLY A 1 93 ? 6.084 21.532 -4.994 1.00 68.94 93 GLY A O 1
ATOM 712 N N . PRO A 1 94 ? 6.115 22.881 -6.768 1.00 62.28 94 PRO A N 1
ATOM 713 C CA . PRO A 1 94 ? 6.115 24.086 -5.947 1.00 62.28 94 PRO A CA 1
ATOM 714 C C . PRO A 1 94 ? 4.749 24.231 -5.264 1.00 62.28 94 PRO A C 1
ATOM 716 O O . PRO A 1 94 ? 3.714 23.960 -5.877 1.00 62.28 94 PRO A O 1
ATOM 719 N N . SER A 1 95 ? 4.742 24.669 -4.001 1.00 53.75 95 SER A N 1
ATOM 720 C CA . SER A 1 95 ? 3.522 24.906 -3.226 1.00 53.75 95 SER A CA 1
ATOM 721 C C . SER A 1 95 ? 2.544 25.763 -4.034 1.00 53.75 95 SER A C 1
ATOM 723 O O . SER A 1 95 ? 2.807 26.945 -4.266 1.00 53.75 95 SER A O 1
ATOM 725 N N . GLN A 1 96 ? 1.421 25.186 -4.468 1.00 53.84 96 GLN A N 1
ATOM 726 C CA . GLN A 1 96 ? 0.319 25.974 -5.006 1.00 53.84 96 GLN A CA 1
ATOM 727 C C . GLN A 1 96 ? -0.357 26.692 -3.844 1.00 53.84 96 GLN A C 1
ATOM 729 O O . GLN A 1 96 ? -1.316 26.208 -3.245 1.00 53.84 96 GLN A O 1
ATOM 734 N N . ASP A 1 97 ? 0.199 27.844 -3.496 1.00 51.25 97 ASP A N 1
ATOM 735 C CA . ASP A 1 97 ? -0.506 28.835 -2.711 1.00 51.25 97 ASP A CA 1
ATOM 736 C C . ASP A 1 97 ? -1.817 29.179 -3.448 1.00 51.25 97 ASP A C 1
ATOM 738 O O . ASP A 1 97 ? -1.810 29.481 -4.644 1.00 51.25 97 ASP A O 1
ATOM 742 N N . ARG A 1 98 ? -2.946 29.102 -2.732 1.00 50.50 98 ARG A N 1
ATOM 743 C CA . ARG A 1 98 ? -4.332 29.331 -3.196 1.00 50.50 98 ARG A CA 1
ATOM 744 C C . ARG A 1 98 ? -4.949 28.286 -4.149 1.00 50.50 98 ARG A C 1
ATOM 746 O O . ARG A 1 98 ? -5.056 28.479 -5.359 1.00 50.50 98 ARG A O 1
ATOM 753 N N . GLN A 1 99 ? -5.632 27.298 -3.564 1.00 51.34 99 GLN A N 1
ATOM 754 C CA . GLN A 1 99 ? -6.926 26.889 -4.124 1.00 51.34 99 GLN A CA 1
ATOM 755 C C . GLN A 1 99 ? -7.851 28.117 -4.089 1.00 51.34 99 GLN A C 1
ATOM 757 O O . GLN A 1 99 ? -8.274 28.562 -3.023 1.00 51.34 99 GLN A O 1
ATOM 762 N N . LYS A 1 100 ? -8.136 28.713 -5.251 1.00 44.47 100 LYS A N 1
ATOM 763 C CA . LYS A 1 100 ? -9.253 29.655 -5.388 1.00 44.47 100 LYS A CA 1
ATOM 764 C C . LYS A 1 100 ? -10.528 28.872 -5.026 1.00 44.47 100 LYS A C 1
ATOM 766 O O . LYS A 1 100 ? -10.695 27.775 -5.562 1.00 44.47 100 LYS A O 1
ATOM 771 N N . PRO A 1 101 ? -11.392 29.360 -4.117 1.00 44.50 101 PRO A N 1
ATOM 772 C CA . PRO A 1 101 ? -12.590 28.623 -3.737 1.00 44.50 101 PRO A CA 1
ATOM 773 C C . PRO A 1 101 ? -13.442 28.372 -4.982 1.00 44.50 101 PRO A C 1
ATOM 775 O O . PRO A 1 101 ? -13.749 29.299 -5.732 1.00 44.50 101 PRO A O 1
ATOM 778 N N . ALA A 1 102 ? -13.793 27.108 -5.210 1.00 52.78 102 ALA A N 1
ATOM 779 C CA . ALA A 1 102 ? -14.799 26.736 -6.186 1.00 52.78 102 ALA A CA 1
ATOM 780 C C . ALA A 1 102 ? -16.157 27.182 -5.639 1.00 52.78 102 ALA A C 1
ATOM 782 O O . ALA A 1 102 ? -16.740 26.471 -4.833 1.00 52.78 102 ALA A O 1
ATOM 783 N N . ASN A 1 103 ? -16.597 28.381 -6.022 1.00 46.38 103 ASN A N 1
ATOM 784 C CA . ASN A 1 103 ? -17.985 28.834 -5.968 1.00 46.38 103 ASN A CA 1
ATOM 785 C C . ASN A 1 103 ? -18.179 29.918 -7.037 1.00 46.38 103 ASN A C 1
ATOM 787 O O . ASN A 1 103 ? -17.479 30.935 -7.026 1.00 46.38 103 ASN A O 1
ATOM 791 N N . GLY A 1 104 ? -19.118 29.666 -7.945 1.00 45.66 104 GLY A N 1
ATOM 792 C CA . GLY A 1 104 ? -19.534 30.522 -9.053 1.00 45.66 104 GLY A CA 1
ATOM 793 C C . GLY A 1 104 ? -20.469 29.744 -9.955 1.00 45.66 104 GLY A C 1
ATOM 794 O O . GLY A 1 104 ? -19.933 29.029 -10.826 1.00 45.66 104 GLY A O 1
#

InterPro domains:
  IPR020471 Aldo-keto reductase [PTHR43827] (3-63)
  IPR023210 NADP-dependent oxidoreductase domain [PF00248] (17-62)
  IPR036812 NAD(P)-dependent oxidoreductase domain superfamily [G3DSA:3.20.20.100] (3-94)
  IPR036812 NAD(P)-dependent oxidoreductase domain superfamily [SSF51430] (7-66)

Sequence (104 aa):
MESAKLMLQSGYKIPVLGLGTWKSKPGVVGNAVKTAIDCGYKHIDCAAVYGNEKEIGVALAEKIGKVGNLKFREFQGLQQFQYDSINFVCEHGPSQDRQKPANG

pLDDT: mean 71.96, std 18.93, range [25.92, 95.56]